Protein AF-A0A181ZG92-F1 (afdb_monomer_lite)

Sequence (73 aa):
MSNDDTAYSPSSERETEASQHLQRDDDDLRADGIDPSKVTAAPGTGGADDAGDVEPAPEDLHLPWQSEDDRRG

Foldseek 3Di:
DDPPPDPPDPVVVVVVVVVQVDFDDQVSCVVVVHHVVPCPDTRNPADPPRPPDDDDDPVPDPDPPPDVVVVVD

Secondary structure (DSSP, 8-state):
--TTTT---HHHHHHHHHHHT-PPPHHHHHHTT--GGG--S-TTS--TT---S----TTT---TT--TTGGG-

Structure (mmCIF, N/CA/C/O backbone):
data_AF-A0A181ZG92-F1
#
_entry.id   AF-A0A181ZG92-F1
#
loop_
_atom_site.group_PDB
_atom_site.id
_atom_site.type_symbol
_atom_site.label_atom_id
_atom_site.label_alt_id
_atom_site.label_comp_id
_atom_site.label_asym_id
_atom_site.label_entity_id
_atom_site.label_seq_id
_atom_site.pdbx_PDB_ins_code
_atom_site.Cartn_x
_atom_site.Cartn_y
_atom_site.Cartn_z
_atom_site.occupancy
_atom_site.B_iso_or_equiv
_atom_site.auth_seq_id
_atom_site.auth_comp_id
_atom_site.auth_asym_id
_atom_site.auth_atom_id
_atom_site.pdbx_PDB_model_num
ATOM 1 N N . MET A 1 1 ? 8.240 33.692 -2.726 1.00 45.78 1 MET A N 1
ATOM 2 C CA . MET A 1 1 ? 7.730 32.317 -2.878 1.00 45.78 1 MET A CA 1
ATOM 3 C C . MET A 1 1 ? 8.145 31.543 -1.634 1.00 45.78 1 MET A C 1
ATOM 5 O O . MET A 1 1 ? 9.320 31.622 -1.299 1.00 45.78 1 MET A O 1
ATOM 9 N N . SER A 1 2 ? 7.217 30.918 -0.900 1.00 50.91 2 SER A N 1
ATOM 10 C CA . SER A 1 2 ? 7.580 30.077 0.256 1.00 50.91 2 SER A CA 1
ATOM 11 C C . SER A 1 2 ? 8.224 28.787 -0.234 1.00 50.91 2 SER A C 1
ATOM 13 O O . SER A 1 2 ? 7.698 28.142 -1.131 1.00 50.91 2 SER A O 1
ATOM 15 N N . ASN A 1 3 ? 9.353 28.426 0.367 1.00 56.59 3 ASN A N 1
ATOM 16 C CA . ASN A 1 3 ? 10.172 27.254 0.050 1.00 56.59 3 ASN A CA 1
ATOM 17 C C . ASN A 1 3 ? 9.595 25.949 0.648 1.00 56.59 3 ASN A C 1
ATOM 19 O O . ASN A 1 3 ? 10.350 25.063 1.037 1.00 56.59 3 ASN A O 1
ATOM 23 N N . ASP A 1 4 ? 8.269 25.888 0.802 1.00 58.28 4 ASP A N 1
ATOM 24 C CA . ASP A 1 4 ? 7.551 24.860 1.571 1.00 58.28 4 ASP A CA 1
ATOM 25 C C . ASP A 1 4 ? 7.002 23.729 0.686 1.00 58.28 4 ASP A C 1
ATOM 27 O O . ASP A 1 4 ? 6.616 22.683 1.187 1.00 58.28 4 ASP A O 1
ATOM 31 N N . ASP A 1 5 ? 7.058 23.885 -0.642 1.00 59.38 5 ASP A N 1
ATOM 32 C CA . ASP A 1 5 ? 6.599 22.872 -1.611 1.00 59.38 5 ASP A CA 1
ATOM 33 C C . ASP A 1 5 ? 7.451 21.583 -1.625 1.00 59.38 5 ASP A C 1
ATOM 35 O O . ASP A 1 5 ? 7.149 20.639 -2.348 1.00 59.38 5 ASP A O 1
ATOM 39 N N . THR A 1 6 ? 8.545 21.518 -0.858 1.00 59.59 6 THR A N 1
ATOM 40 C CA . THR A 1 6 ? 9.446 20.347 -0.785 1.00 59.59 6 THR A CA 1
ATOM 41 C C . THR A 1 6 ? 10.002 20.122 0.622 1.00 59.59 6 THR A C 1
ATOM 43 O O . THR A 1 6 ? 11.077 19.543 0.787 1.00 59.59 6 THR A O 1
ATOM 46 N N . ALA A 1 7 ? 9.301 20.593 1.661 1.00 63.44 7 ALA A N 1
ATOM 47 C CA . ALA A 1 7 ? 9.712 20.369 3.043 1.00 63.44 7 ALA A CA 1
ATOM 48 C C . ALA A 1 7 ? 9.643 18.869 3.379 1.00 63.44 7 ALA A C 1
ATOM 50 O O . ALA A 1 7 ? 8.604 18.344 3.783 1.00 63.44 7 ALA A O 1
ATOM 51 N N . TYR A 1 8 ? 10.772 18.181 3.194 1.00 57.12 8 TYR A N 1
ATOM 52 C CA . TYR A 1 8 ? 10.939 16.773 3.520 1.00 57.12 8 TYR A CA 1
ATOM 53 C C . TYR A 1 8 ? 10.722 16.594 5.020 1.00 57.12 8 TYR A C 1
ATOM 55 O O . TYR A 1 8 ? 11.563 16.948 5.848 1.00 57.12 8 TYR A O 1
ATOM 63 N N . SER A 1 9 ? 9.534 16.118 5.365 1.00 61.19 9 SER A N 1
ATOM 64 C CA . SER A 1 9 ? 9.115 15.911 6.739 1.00 61.19 9 SER A CA 1
ATOM 65 C C . SER A 1 9 ? 9.194 14.414 7.012 1.00 61.19 9 SER A C 1
ATOM 67 O O . SER A 1 9 ? 8.421 13.665 6.418 1.00 61.19 9 SER A O 1
ATOM 69 N N . PRO A 1 10 ? 10.062 13.953 7.931 1.00 65.62 10 PRO A N 1
ATOM 70 C CA . PRO A 1 10 ? 10.174 12.531 8.279 1.00 65.62 10 PRO A CA 1
ATOM 71 C C . PRO A 1 10 ? 8.845 11.904 8.734 1.00 65.62 10 PRO A C 1
ATOM 73 O O . PRO A 1 10 ? 8.680 10.686 8.723 1.00 65.62 10 PRO A O 1
ATOM 76 N N . SER A 1 11 ? 7.896 12.741 9.168 1.00 66.25 11 SER A N 1
ATOM 77 C CA . SER A 1 11 ? 6.534 12.316 9.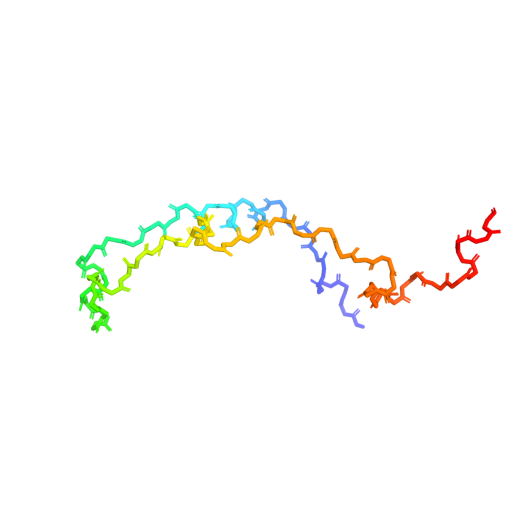487 1.00 66.25 11 SER A CA 1
ATOM 78 C C . SER A 1 11 ? 5.760 11.890 8.233 1.00 66.25 11 SER A C 1
ATOM 80 O O . SER A 1 11 ? 5.132 10.838 8.253 1.00 66.25 11 SER A O 1
ATOM 82 N N . SER A 1 12 ? 5.880 12.628 7.124 1.00 68.50 12 SER A N 1
ATOM 83 C CA . SER A 1 12 ? 5.179 12.343 5.866 1.00 68.50 12 SER A CA 1
ATOM 84 C C . SER A 1 12 ? 5.627 11.032 5.225 1.00 68.50 12 SER A C 1
ATOM 86 O O . SER A 1 12 ? 4.798 10.309 4.680 1.00 68.50 12 SER A O 1
ATOM 88 N N . GLU A 1 13 ? 6.916 10.690 5.309 1.00 70.25 13 GLU A N 1
ATOM 89 C CA . GLU A 1 13 ? 7.414 9.393 4.830 1.00 70.25 13 GLU A CA 1
ATOM 90 C C . GLU A 1 13 ? 6.812 8.240 5.629 1.00 70.25 13 GLU A C 1
ATOM 92 O O . GLU A 1 13 ? 6.261 7.315 5.043 1.00 70.25 13 GLU A O 1
ATOM 97 N N . ARG A 1 14 ? 6.825 8.325 6.967 1.00 74.69 14 ARG A N 1
ATOM 98 C CA . ARG A 1 14 ? 6.202 7.299 7.820 1.00 74.69 14 ARG A CA 1
ATOM 99 C C . ARG A 1 14 ? 4.711 7.149 7.559 1.00 74.69 14 ARG A C 1
ATOM 101 O O . ARG A 1 14 ? 4.208 6.030 7.574 1.00 74.69 14 ARG A O 1
ATOM 108 N N . GLU A 1 15 ? 4.002 8.253 7.349 1.00 74.19 15 GLU A N 1
ATOM 109 C CA . GLU A 1 15 ? 2.576 8.229 7.012 1.00 74.19 15 GLU A CA 1
ATOM 110 C C . GLU A 1 15 ? 2.329 7.612 5.630 1.00 74.19 15 GLU A C 1
ATOM 112 O O . GLU A 1 15 ? 1.389 6.832 5.458 1.00 74.19 15 GLU A O 1
ATOM 117 N N . THR A 1 16 ? 3.206 7.897 4.665 1.00 76.19 16 THR A N 1
ATOM 118 C CA . THR A 1 16 ? 3.153 7.307 3.322 1.00 76.19 16 THR A CA 1
ATOM 119 C C . THR A 1 16 ? 3.400 5.802 3.383 1.00 76.19 16 THR A C 1
ATOM 121 O O . THR A 1 16 ? 2.605 5.047 2.828 1.00 76.19 16 THR A O 1
ATOM 124 N N . GLU A 1 17 ? 4.424 5.347 4.112 1.00 76.44 17 GLU A N 1
ATOM 125 C CA . GLU A 1 17 ? 4.711 3.919 4.303 1.00 76.44 17 GLU A CA 1
ATOM 126 C C . GLU A 1 17 ? 3.569 3.195 5.022 1.00 76.44 17 GLU A C 1
ATOM 128 O O . GLU A 1 17 ? 3.118 2.140 4.579 1.00 76.44 17 GLU A O 1
ATOM 133 N N . ALA A 1 18 ? 3.038 3.781 6.098 1.00 76.44 18 ALA A N 1
ATOM 134 C CA . ALA A 1 18 ? 1.911 3.204 6.825 1.00 76.44 18 ALA A CA 1
ATOM 135 C C . ALA A 1 18 ? 0.670 3.043 5.931 1.00 76.44 18 ALA A C 1
ATOM 137 O O . ALA A 1 18 ? -0.031 2.035 6.022 1.00 76.44 18 ALA A O 1
ATOM 138 N N . SER A 1 19 ? 0.429 4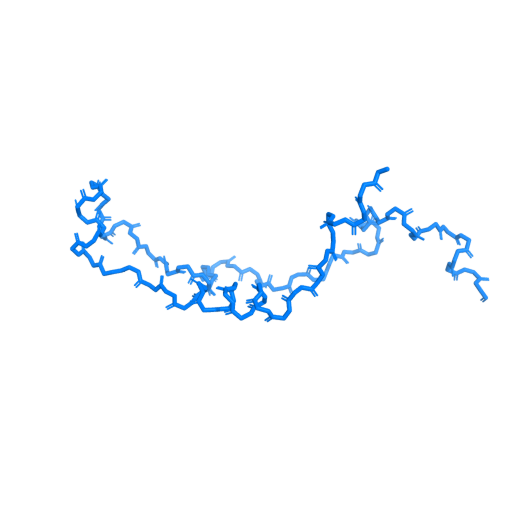.003 5.034 1.00 76.12 19 SER A N 1
ATOM 139 C CA . SER A 1 19 ? -0.706 3.973 4.107 1.00 76.12 19 SER A CA 1
ATOM 140 C C . SER A 1 19 ? -0.595 2.856 3.066 1.00 76.12 19 SER A C 1
ATOM 142 O O . SER A 1 19 ? -1.619 2.300 2.678 1.00 76.12 19 SER A O 1
ATOM 144 N N . GLN A 1 20 ? 0.620 2.461 2.663 1.00 77.00 20 GLN A N 1
ATOM 145 C CA . GLN A 1 20 ? 0.817 1.322 1.750 1.00 77.00 20 GLN A CA 1
ATOM 146 C C . GLN A 1 20 ? 0.436 -0.023 2.384 1.00 77.00 20 GLN A C 1
ATOM 148 O O . GLN A 1 20 ? 0.122 -0.981 1.681 1.00 77.00 20 GLN A O 1
ATOM 153 N N . HIS A 1 21 ? 0.431 -0.105 3.716 1.00 72.31 21 HIS A N 1
ATOM 154 C CA . HIS A 1 21 ? 0.046 -1.309 4.454 1.00 72.31 21 HIS A CA 1
ATOM 155 C C . HIS A 1 21 ? -1.404 -1.288 4.946 1.00 72.31 21 HIS A C 1
ATOM 157 O O . HIS A 1 21 ? -1.883 -2.292 5.479 1.00 72.31 21 HIS A O 1
ATOM 163 N N . LEU A 1 22 ? -2.115 -0.172 4.769 1.00 73.06 22 LEU A N 1
ATOM 164 C CA . LEU A 1 22 ? -3.486 -0.013 5.233 1.00 73.06 22 LEU A CA 1
ATOM 165 C C . LEU A 1 22 ? -4.468 -0.642 4.235 1.00 73.06 22 LEU A C 1
ATOM 167 O O . LEU A 1 22 ? -5.086 0.031 3.411 1.00 73.06 22 LEU A O 1
ATOM 171 N N . GLN A 1 23 ? -4.601 -1.964 4.314 1.00 75.12 23 GLN A N 1
ATOM 172 C CA . GLN A 1 23 ? -5.638 -2.699 3.597 1.00 75.12 23 GLN A CA 1
ATOM 173 C C . GLN A 1 23 ? -6.999 -2.430 4.238 1.00 75.12 23 GLN A C 1
ATOM 175 O O . GLN A 1 23 ? -7.153 -2.575 5.451 1.00 75.12 23 GLN A O 1
ATOM 180 N N . ARG A 1 24 ? -7.986 -2.057 3.422 1.00 83.25 24 ARG A N 1
ATOM 181 C CA . ARG A 1 24 ? -9.381 -1.978 3.868 1.00 83.25 24 ARG A CA 1
ATOM 182 C C . ARG A 1 24 ? -9.964 -3.380 3.961 1.00 83.25 24 ARG A C 1
ATOM 184 O O . ARG A 1 24 ? -9.655 -4.222 3.118 1.00 83.25 24 ARG A O 1
ATOM 191 N N . ASP A 1 25 ? -10.808 -3.613 4.958 1.00 85.81 25 ASP A N 1
ATOM 192 C CA . ASP A 1 25 ? -11.565 -4.856 5.030 1.00 85.81 25 ASP A CA 1
ATOM 193 C C . ASP A 1 25 ? -12.793 -4.831 4.108 1.00 85.81 25 ASP A C 1
ATOM 195 O O . ASP A 1 25 ? -13.191 -3.800 3.556 1.00 85.81 25 ASP A O 1
ATOM 199 N N . ASP A 1 26 ? -13.381 -6.006 3.903 1.00 87.19 26 ASP A N 1
ATOM 200 C CA . ASP A 1 26 ? -14.510 -6.154 2.997 1.00 87.19 26 ASP A CA 1
ATOM 201 C C . ASP A 1 26 ? -15.752 -5.355 3.428 1.00 87.19 26 ASP A C 1
ATOM 203 O O . ASP A 1 26 ? -16.545 -4.968 2.569 1.00 87.19 26 ASP A O 1
ATOM 207 N N . ASP A 1 27 ? -15.977 -5.155 4.729 1.00 90.44 27 ASP A N 1
ATOM 208 C CA . ASP A 1 27 ? -17.161 -4.447 5.223 1.00 90.44 27 ASP A CA 1
ATOM 209 C C . ASP A 1 27 ? -17.030 -2.942 4.986 1.00 90.44 27 ASP A C 1
ATOM 211 O O . ASP A 1 27 ? -17.983 -2.314 4.515 1.00 90.44 27 ASP A O 1
ATOM 215 N N . ASP A 1 28 ? -15.830 -2.395 5.176 1.00 88.75 28 ASP A N 1
ATOM 216 C CA . ASP A 1 28 ? -15.486 -1.033 4.778 1.00 88.75 28 ASP A CA 1
ATOM 217 C C . ASP A 1 28 ? -15.667 -0.823 3.268 1.00 88.75 28 ASP A C 1
ATOM 219 O O . ASP A 1 28 ? -16.213 0.195 2.842 1.00 88.75 28 ASP A O 1
ATOM 223 N N . LEU A 1 29 ? -15.233 -1.778 2.439 1.00 87.62 29 LEU A N 1
ATOM 224 C CA . LEU A 1 29 ? -15.412 -1.706 0.984 1.00 87.62 29 LEU A CA 1
ATOM 225 C C . LEU A 1 29 ? -16.896 -1.731 0.595 1.00 87.62 29 LEU A C 1
ATOM 227 O O . LEU A 1 29 ? -17.343 -0.919 -0.221 1.00 87.62 29 LEU A O 1
ATOM 231 N N . ARG A 1 30 ? -17.683 -2.619 1.213 1.00 92.25 30 ARG A N 1
ATOM 232 C CA . ARG A 1 30 ? -19.131 -2.711 0.974 1.00 92.25 30 ARG A CA 1
ATOM 233 C C . ARG A 1 30 ? -19.867 -1.443 1.398 1.00 92.25 30 ARG A C 1
ATOM 235 O O . ARG A 1 30 ? -20.817 -1.063 0.713 1.00 92.25 30 ARG A O 1
ATOM 242 N N . ALA A 1 31 ? -19.447 -0.785 2.480 1.00 94.06 31 ALA A N 1
ATOM 243 C CA . ALA A 1 31 ? -20.046 0.467 2.946 1.00 94.06 31 ALA A CA 1
ATOM 244 C C . ALA A 1 31 ? -19.954 1.590 1.896 1.00 94.06 31 ALA A C 1
ATOM 246 O O . ALA A 1 31 ? -20.892 2.376 1.752 1.00 94.06 31 ALA A O 1
ATOM 247 N N . ASP A 1 32 ? -18.885 1.594 1.098 1.00 90.81 32 ASP A N 1
ATOM 248 C CA . ASP A 1 32 ? -18.681 2.536 -0.009 1.00 90.81 32 ASP A CA 1
ATOM 249 C C . ASP A 1 32 ? -19.310 2.071 -1.336 1.00 90.81 32 ASP A C 1
ATOM 251 O O . ASP A 1 32 ? -19.163 2.724 -2.371 1.00 90.81 32 ASP A O 1
ATOM 255 N N . GLY A 1 33 ? -20.016 0.935 -1.339 1.00 93.00 33 GLY A N 1
ATOM 256 C CA . GLY A 1 33 ? -20.601 0.344 -2.544 1.00 93.00 33 GLY A CA 1
ATOM 257 C C . GLY A 1 33 ? -19.581 -0.333 -3.465 1.00 93.00 33 GLY A C 1
ATOM 258 O O . GLY A 1 33 ? -19.891 -0.602 -4.629 1.00 93.00 33 GLY A O 1
ATOM 259 N N . ILE A 1 34 ? -18.376 -0.615 -2.966 1.00 88.25 34 ILE A N 1
ATOM 260 C CA . ILE A 1 34 ? -17.345 -1.365 -3.683 1.00 88.25 34 ILE A CA 1
ATOM 261 C C . ILE A 1 34 ? -17.611 -2.862 -3.480 1.00 88.25 34 ILE A C 1
ATOM 263 O O . ILE A 1 34 ? -17.865 -3.322 -2.370 1.00 88.25 34 ILE A O 1
ATOM 267 N N . ASP A 1 35 ? -17.557 -3.637 -4.563 1.00 89.31 35 ASP A N 1
ATOM 268 C CA . ASP A 1 35 ? -17.668 -5.097 -4.516 1.00 89.31 35 ASP A CA 1
ATOM 269 C C . ASP A 1 35 ? -16.286 -5.711 -4.220 1.00 89.31 35 ASP A C 1
ATOM 271 O O . ASP A 1 35 ? -15.430 -5.698 -5.112 1.00 89.31 35 ASP A O 1
ATOM 275 N N . PRO A 1 36 ? -16.045 -6.261 -3.012 1.00 86.81 36 PRO A N 1
ATOM 276 C CA . PRO A 1 36 ? -14.732 -6.781 -2.632 1.00 86.81 36 PRO A CA 1
ATOM 277 C C . PRO A 1 36 ? -14.287 -7.960 -3.505 1.00 86.81 36 PRO A C 1
ATOM 279 O O . PRO A 1 36 ? -13.094 -8.162 -3.690 1.00 86.81 36 PRO A O 1
ATOM 282 N N . SER A 1 37 ? -15.211 -8.690 -4.146 1.00 87.44 37 SER A N 1
ATOM 283 C CA . SER A 1 37 ? -14.844 -9.774 -5.071 1.00 87.44 37 SER A CA 1
ATOM 284 C C . SER A 1 37 ? -14.163 -9.282 -6.355 1.00 87.44 37 SER A C 1
ATOM 286 O O . SER A 1 37 ? -13.521 -10.063 -7.057 1.00 87.44 37 SER A O 1
ATOM 288 N N . LYS A 1 38 ? -14.290 -7.985 -6.664 1.00 84.50 38 LYS A N 1
ATOM 289 C CA . LYS A 1 38 ? -13.617 -7.325 -7.792 1.00 84.50 38 LYS A CA 1
ATOM 290 C C . LYS A 1 38 ? -12.267 -6.726 -7.409 1.00 84.50 38 LYS A C 1
ATOM 292 O O . LYS A 1 38 ? -11.540 -6.282 -8.295 1.00 84.50 38 LYS A O 1
ATOM 297 N N . VAL A 1 39 ? -11.931 -6.702 -6.122 1.00 80.62 39 VAL A N 1
ATOM 298 C CA . VAL A 1 39 ? -10.622 -6.267 -5.640 1.00 80.62 39 VAL A CA 1
ATOM 299 C C . VAL A 1 39 ? -9.684 -7.469 -5.714 1.00 80.62 39 VAL A C 1
ATOM 301 O O . VAL A 1 39 ? -9.707 -8.356 -4.869 1.00 80.62 39 VAL A O 1
ATOM 304 N N . THR A 1 40 ? -8.885 -7.532 -6.778 1.00 78.88 40 THR A N 1
ATOM 305 C CA . THR A 1 40 ? -7.970 -8.659 -7.038 1.00 78.88 40 THR A CA 1
ATOM 306 C C . THR A 1 40 ? -6.552 -8.411 -6.534 1.00 78.88 40 THR A C 1
ATOM 308 O O . THR A 1 40 ? -5.740 -9.332 -6.513 1.00 78.88 40 THR A O 1
ATOM 311 N N . ALA A 1 41 ? -6.244 -7.169 -6.164 1.00 74.62 41 ALA A N 1
ATOM 312 C CA . ALA A 1 41 ? -4.950 -6.755 -5.654 1.00 74.62 41 ALA A CA 1
ATOM 313 C C . ALA A 1 41 ? -5.137 -5.729 -4.537 1.00 74.62 41 ALA A C 1
ATOM 315 O O . ALA A 1 41 ? -5.999 -4.851 -4.598 1.00 74.62 41 ALA A O 1
ATOM 316 N N . ALA A 1 42 ? -4.298 -5.871 -3.526 1.00 70.62 42 ALA A N 1
ATOM 317 C CA . ALA A 1 42 ? -4.165 -4.966 -2.404 1.00 70.62 42 ALA A CA 1
ATOM 318 C C . ALA A 1 42 ? -3.352 -3.724 -2.839 1.00 70.62 42 ALA A C 1
ATOM 320 O O . ALA A 1 42 ? -2.419 -3.867 -3.634 1.00 70.62 42 ALA A O 1
ATOM 321 N N . PRO A 1 43 ? -3.634 -2.503 -2.338 1.00 68.69 43 PRO A N 1
ATOM 322 C CA . PRO A 1 43 ? -2.720 -1.375 -2.512 1.00 68.69 43 PRO A CA 1
ATOM 323 C C . PRO A 1 43 ? -1.287 -1.752 -2.112 1.00 68.69 43 PRO A C 1
ATOM 325 O O . PRO A 1 43 ? -1.091 -2.477 -1.137 1.00 68.69 43 PRO A O 1
ATOM 328 N N . GLY A 1 44 ? -0.302 -1.304 -2.893 1.00 62.44 44 GLY A N 1
ATOM 329 C CA . GLY A 1 44 ? 1.119 -1.552 -2.632 1.00 62.44 44 GLY A CA 1
ATOM 330 C C . GLY A 1 44 ? 1.668 -2.925 -3.050 1.00 62.44 44 GLY A C 1
ATOM 331 O O . GLY A 1 44 ? 2.871 -3.126 -2.919 1.00 62.44 44 GLY A O 1
ATOM 332 N N . THR A 1 45 ? 0.865 -3.872 -3.563 1.00 64.25 45 THR A N 1
ATOM 333 C CA . THR A 1 45 ? 1.400 -5.203 -3.934 1.00 64.25 45 THR A CA 1
ATOM 334 C C . THR A 1 45 ? 1.990 -5.292 -5.339 1.00 64.25 45 THR A C 1
ATOM 336 O O . THR A 1 45 ? 2.747 -6.225 -5.591 1.00 64.25 45 THR A O 1
ATOM 339 N N . GLY A 1 46 ? 1.629 -4.384 -6.256 1.00 63.62 46 GLY A N 1
ATOM 340 C CA . GLY A 1 46 ? 1.785 -4.635 -7.694 1.00 63.62 46 GLY A CA 1
ATOM 341 C C . GLY A 1 46 ? 0.917 -5.833 -8.126 1.00 63.62 46 GLY A C 1
ATOM 342 O O . GLY A 1 46 ? 0.678 -6.773 -7.366 1.00 63.62 46 GLY A O 1
ATOM 343 N N . GLY A 1 47 ? 0.325 -5.803 -9.316 1.00 62.53 47 GLY A N 1
ATOM 344 C CA . GLY A 1 47 ? -0.320 -6.998 -9.873 1.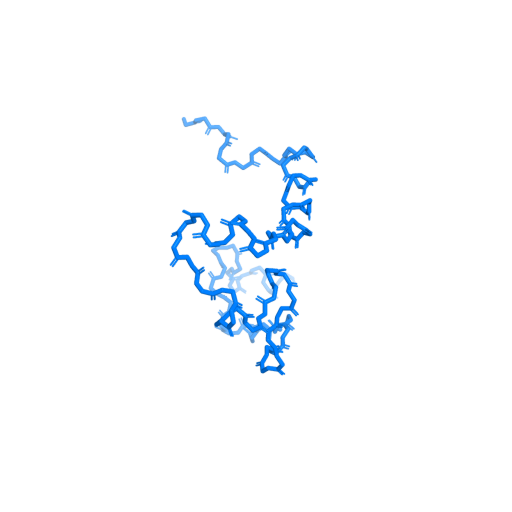00 62.53 47 GLY A CA 1
ATOM 345 C C . GLY A 1 47 ? 0.708 -8.078 -10.239 1.00 62.53 47 GLY A C 1
ATOM 346 O O . GLY A 1 47 ? 1.901 -7.815 -10.292 1.00 62.53 47 GLY A O 1
ATOM 347 N N . ALA A 1 48 ? 0.261 -9.292 -10.574 1.00 62.09 48 ALA A N 1
ATOM 348 C CA . ALA A 1 48 ? 1.164 -10.324 -11.111 1.00 62.09 48 ALA A CA 1
ATOM 349 C C . ALA A 1 48 ? 1.840 -9.908 -12.439 1.00 62.09 48 ALA A C 1
ATOM 351 O O . ALA A 1 48 ? 2.903 -10.426 -12.771 1.00 62.09 48 ALA A O 1
ATOM 352 N N . ASP A 1 49 ? 1.222 -8.971 -13.166 1.00 64.19 49 ASP A N 1
ATOM 353 C CA . ASP A 1 49 ? 1.738 -8.357 -14.395 1.00 64.19 49 ASP A CA 1
ATOM 354 C C . ASP A 1 49 ? 2.488 -7.03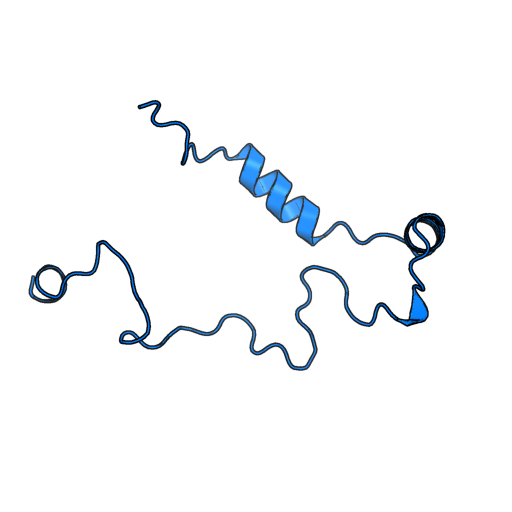6 -14.137 1.00 64.19 49 ASP A C 1
ATOM 356 O O . ASP A 1 49 ? 2.850 -6.328 -15.078 1.00 64.19 49 ASP A O 1
ATOM 360 N N . ASP A 1 50 ? 2.687 -6.661 -12.873 1.00 71.88 50 ASP A N 1
ATOM 361 C CA . ASP A 1 50 ? 3.450 -5.473 -12.518 1.00 71.88 50 ASP A CA 1
ATOM 362 C C . ASP A 1 50 ? 4.938 -5.776 -12.694 1.00 71.88 50 ASP A C 1
ATOM 364 O O . ASP A 1 50 ? 5.486 -6.687 -12.073 1.00 71.88 50 ASP A O 1
ATOM 368 N N . ALA A 1 51 ? 5.603 -5.025 -13.571 1.00 66.94 51 ALA A N 1
ATOM 369 C CA . ALA A 1 51 ? 7.031 -5.199 -13.823 1.00 66.94 51 ALA A CA 1
ATOM 370 C C . ALA A 1 51 ? 7.903 -4.815 -12.607 1.00 66.94 51 ALA A C 1
ATOM 372 O O . ALA A 1 51 ? 9.111 -5.052 -12.629 1.00 66.94 51 ALA A O 1
ATOM 373 N N . GLY A 1 52 ? 7.297 -4.259 -11.550 1.00 67.81 52 GLY A N 1
ATOM 374 C CA . GLY A 1 52 ? 7.981 -3.689 -10.402 1.00 67.81 52 GLY A CA 1
ATOM 375 C C . GLY A 1 52 ? 8.671 -2.374 -10.755 1.00 67.81 52 GLY A C 1
ATOM 376 O O . GLY A 1 52 ? 8.251 -1.647 -11.656 1.00 67.81 52 GLY A O 1
ATOM 377 N N . ASP A 1 53 ? 9.747 -2.086 -10.027 1.00 69.31 53 ASP A N 1
ATOM 378 C CA . ASP A 1 53 ? 10.615 -0.940 -10.285 1.00 69.31 53 ASP A CA 1
ATOM 379 C C . ASP A 1 53 ? 11.321 -1.126 -11.638 1.00 69.31 53 ASP A C 1
ATOM 381 O O . ASP A 1 53 ? 12.201 -1.978 -11.797 1.00 69.31 53 ASP A O 1
ATOM 385 N N . VAL A 1 54 ? 10.881 -0.374 -12.646 1.00 71.25 54 VAL A N 1
ATOM 386 C CA . VAL A 1 54 ? 11.502 -0.349 -13.971 1.00 71.25 54 VAL A CA 1
ATOM 387 C C . VAL A 1 54 ? 12.498 0.797 -14.009 1.00 71.25 54 VAL A C 1
ATOM 389 O O . VAL A 1 54 ? 12.111 1.956 -13.908 1.00 71.25 54 VAL A O 1
ATOM 392 N N . GLU A 1 55 ? 13.782 0.483 -14.181 1.00 76.44 55 GLU A N 1
ATOM 393 C CA . GLU A 1 55 ? 14.781 1.516 -14.451 1.00 76.44 55 GLU A CA 1
ATOM 394 C C . GLU A 1 55 ? 14.481 2.112 -15.838 1.00 76.44 55 GLU A C 1
ATOM 396 O O . GLU A 1 55 ? 14.582 1.392 -16.843 1.00 76.44 55 GLU A O 1
ATOM 401 N N . PRO A 1 56 ? 14.072 3.390 -15.932 1.00 78.00 56 PRO A N 1
ATOM 402 C CA . PRO A 1 56 ? 13.828 4.019 -17.220 1.00 78.00 56 PRO A CA 1
ATOM 403 C C . PRO A 1 56 ? 15.134 4.096 -18.012 1.00 78.00 56 PRO A C 1
ATOM 405 O O . PRO A 1 56 ? 16.217 4.292 -17.454 1.00 78.00 56 PRO A O 1
ATOM 408 N N . ALA A 1 57 ? 15.052 3.976 -19.339 1.00 80.69 57 ALA A N 1
ATOM 409 C CA . ALA A 1 57 ? 16.233 4.200 -20.156 1.00 80.69 57 ALA A CA 1
ATOM 410 C C . ALA A 1 57 ? 16.724 5.647 -19.947 1.00 80.69 57 ALA A C 1
ATOM 412 O O . ALA A 1 57 ? 15.909 6.564 -19.818 1.00 80.69 57 ALA A O 1
ATOM 413 N N . PRO A 1 58 ? 18.045 5.902 -19.958 1.00 79.50 58 PRO A N 1
ATOM 414 C CA . PRO A 1 58 ? 18.576 7.249 -19.753 1.00 79.50 58 PRO A CA 1
ATOM 415 C C . PRO A 1 58 ? 18.056 8.300 -20.746 1.00 79.50 58 PRO A C 1
ATOM 417 O O . PRO A 1 58 ? 18.114 9.491 -20.454 1.00 79.50 58 PRO A O 1
ATOM 420 N N . GLU A 1 59 ? 17.590 7.870 -21.920 1.00 79.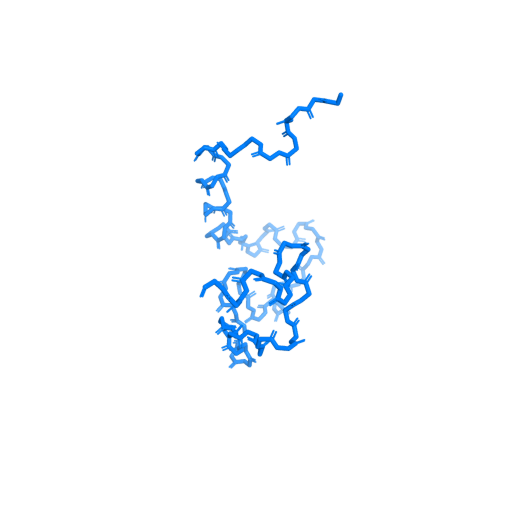69 59 GLU A N 1
ATOM 421 C CA . GLU A 1 59 ? 16.970 8.713 -22.950 1.00 79.69 59 GLU A CA 1
ATOM 422 C C . GLU A 1 59 ? 15.500 9.062 -22.667 1.00 79.69 59 GLU A C 1
ATOM 424 O O . GLU A 1 59 ? 15.028 10.096 -23.130 1.00 79.69 59 GLU A O 1
ATOM 429 N N . ASP A 1 60 ? 14.818 8.258 -21.849 1.00 81.44 60 ASP A N 1
ATOM 430 C CA . ASP A 1 60 ? 13.435 8.471 -21.408 1.00 81.44 60 ASP A CA 1
ATOM 431 C C . ASP A 1 60 ? 13.362 9.288 -20.101 1.00 81.44 60 ASP A C 1
ATOM 433 O O . ASP A 1 60 ? 12.282 9.629 -19.611 1.00 81.44 60 ASP A O 1
ATOM 437 N N . LEU A 1 61 ? 14.514 9.632 -19.513 1.00 80.62 61 LEU A N 1
ATOM 438 C CA . LEU A 1 61 ? 14.616 10.474 -18.323 1.00 80.62 61 LEU A CA 1
ATOM 439 C C . LEU A 1 61 ? 14.579 11.962 -18.696 1.00 80.62 61 LEU A C 1
ATOM 441 O O . LEU A 1 61 ? 15.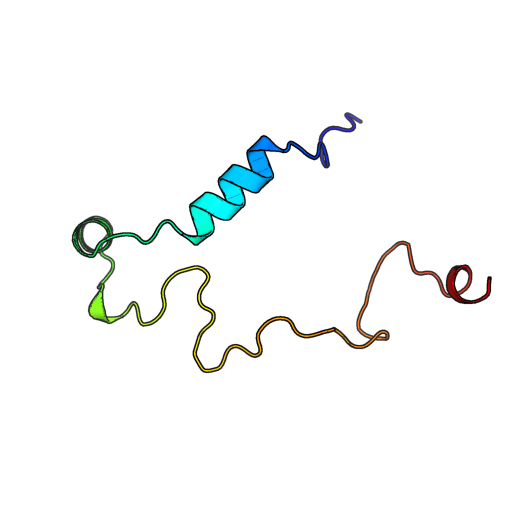604 12.601 -18.932 1.00 80.62 61 LEU A O 1
ATOM 445 N N . HIS A 1 62 ? 13.389 12.560 -18.666 1.00 79.12 62 HIS A N 1
ATOM 446 C CA . HIS A 1 62 ? 13.196 14.002 -18.871 1.00 79.12 62 HIS A CA 1
ATOM 447 C C . HIS A 1 62 ? 13.410 14.799 -17.571 1.00 79.12 62 HIS A C 1
ATOM 449 O O . HIS A 1 62 ? 12.506 15.474 -17.073 1.00 79.12 62 HIS A O 1
ATOM 455 N N . LEU A 1 63 ? 14.606 14.702 -16.990 1.00 78.81 63 LEU A N 1
ATOM 456 C CA . LEU A 1 63 ? 14.935 15.377 -15.732 1.00 78.81 63 LEU A CA 1
ATOM 457 C C . LEU A 1 63 ? 15.444 16.809 -15.987 1.00 78.81 63 LEU A C 1
ATOM 459 O O . LEU A 1 63 ? 16.400 16.987 -16.741 1.00 78.81 63 LEU A O 1
ATOM 463 N N . PRO A 1 64 ? 14.874 17.845 -15.336 1.00 74.69 64 PRO A N 1
ATOM 464 C CA . PRO A 1 64 ? 15.162 19.244 -15.669 1.00 74.69 64 PRO A CA 1
ATOM 465 C C . PRO A 1 64 ? 16.581 19.714 -15.305 1.00 74.69 64 PRO A C 1
ATOM 467 O O . PRO A 1 64 ? 17.013 20.758 -15.784 1.00 74.69 64 PRO A O 1
ATOM 470 N N . TRP A 1 65 ? 17.319 18.961 -14.484 1.00 65.12 65 TRP A N 1
ATOM 471 C CA . TRP A 1 65 ? 18.710 19.255 -14.106 1.00 65.12 65 TRP A CA 1
ATOM 472 C C . TRP A 1 65 ? 19.752 18.388 -14.823 1.00 65.12 65 TRP A C 1
ATOM 474 O O . TRP A 1 65 ? 20.934 18.707 -14.759 1.00 65.12 65 TRP A O 1
ATOM 484 N N . GLN A 1 66 ? 19.357 17.332 -15.544 1.00 63.03 66 GLN A N 1
ATOM 485 C CA . GLN A 1 66 ? 20.297 16.524 -16.328 1.00 63.03 66 GLN A CA 1
ATOM 486 C C . GLN A 1 66 ? 20.460 17.112 -17.735 1.00 63.03 66 GLN A C 1
ATOM 488 O O . GLN A 1 66 ? 19.994 16.558 -18.726 1.00 63.03 66 GLN A O 1
ATOM 493 N N . SER A 1 67 ? 21.110 18.271 -17.831 1.00 64.62 67 SER A N 1
ATOM 494 C CA . SER A 1 67 ? 21.585 18.768 -19.128 1.00 64.62 67 SER A CA 1
ATOM 495 C C . SER A 1 67 ? 22.829 17.989 -19.570 1.00 64.62 67 SER A C 1
ATOM 497 O O . SER A 1 67 ? 23.621 17.554 -18.736 1.00 64.62 67 SER A O 1
ATOM 499 N N . GLU A 1 68 ? 23.042 17.844 -20.883 1.00 61.56 68 GLU A N 1
ATOM 500 C CA . GLU A 1 68 ? 24.210 17.147 -21.463 1.00 61.56 68 GLU A CA 1
ATOM 501 C C . GLU A 1 68 ? 25.572 17.667 -20.963 1.00 61.56 68 GLU A C 1
ATOM 503 O O . GLU A 1 68 ? 26.567 16.947 -21.042 1.00 61.56 68 GLU A O 1
ATOM 508 N N . ASP A 1 69 ? 25.616 18.902 -20.463 1.00 59.31 69 ASP A N 1
ATOM 509 C CA . ASP A 1 69 ? 26.807 19.546 -19.901 1.00 59.31 69 ASP A CA 1
ATOM 510 C C . ASP A 1 69 ? 27.255 18.898 -18.577 1.00 59.31 69 ASP A C 1
ATOM 512 O O . ASP A 1 69 ? 28.446 18.694 -18.365 1.00 59.31 69 ASP A O 1
ATOM 516 N N . ASP A 1 70 ? 26.309 18.458 -17.739 1.00 60.47 70 ASP A N 1
ATOM 517 C CA . ASP A 1 70 ? 26.586 17.842 -16.430 1.00 60.47 70 ASP A CA 1
ATOM 518 C C . ASP A 1 70 ? 27.171 16.421 -16.574 1.00 60.47 70 ASP A C 1
ATOM 520 O O . ASP A 1 70 ? 27.985 15.967 -15.774 1.00 60.47 70 ASP A O 1
ATOM 524 N N . ARG A 1 71 ? 26.836 15.730 -17.675 1.00 58.38 71 ARG A N 1
ATOM 525 C CA . ARG A 1 71 ? 27.365 14.394 -18.012 1.00 58.38 71 ARG A CA 1
ATOM 526 C C . ARG A 1 71 ? 28.817 14.432 -18.525 1.00 58.38 71 ARG A C 1
ATOM 528 O O . ARG A 1 71 ? 29.461 13.386 -18.569 1.00 58.38 71 ARG A O 1
ATOM 535 N N . ARG A 1 72 ? 29.331 15.600 -18.942 1.00 61.34 72 ARG A N 1
ATOM 536 C CA . ARG A 1 72 ? 30.692 15.788 -19.497 1.00 61.34 72 ARG A CA 1
ATOM 537 C C . ARG A 1 72 ? 31.711 16.340 -18.484 1.00 61.34 72 ARG A C 1
ATOM 539 O O . ARG A 1 72 ? 32.740 16.853 -18.925 1.00 61.34 72 ARG A O 1
ATOM 546 N N . GLY A 1 73 ? 31.419 16.261 -17.182 1.00 52.06 73 GLY A N 1
ATOM 547 C CA . GLY A 1 73 ? 32.353 16.639 -16.110 1.00 52.06 73 GLY A CA 1
ATOM 548 C C . GLY A 1 73 ? 33.748 16.036 -16.259 1.00 52.06 73 GLY A C 1
ATOM 549 O O . GLY A 1 73 ? 33.848 14.854 -16.663 1.00 52.06 73 GLY A O 1
#

Radius of gyration: 19.53 Å; chains: 1; bounding box: 53×43×32 Å

pLDDT: mean 72.58, std 11.23, range [45.78, 94.06]